Protein AF-0000000080188154 (afdb_homodimer)

Nearest PDB structures (foldseek):
  1z0r-assembly1_B  TM=7.801E-01  e=5.413E-03  Bacillus subtilis
  1yfb-assembly1_A  TM=7.702E-01  e=6.637E-03  Bacillus subtilis
  2ro4-assembly1_B  TM=7.322E-01  e=1.839E-02  Bacillus subtilis
  2mrn-assembly1_B  TM=7.133E-01  e=2.413E-02  Escherichia coli K-12
  5itm-assembly2_A  TM=7.272E-01  e=2.764E-02  Saccharolobus solfataricus

Secondary structure (DSSP, 8-state):
-EEEEEEEPPTTSEEE--HHHHHHHT--TT-EEEEEEETTEEEEEE------/-EEEEEEEPPTTSEEE--HHHHHHHT--TT-EEEEEEETTEEEEEE------

Organism: NCBI:txid355548

Foldseek 3Di:
DDDPDDWDQDPVRDTDDDPVNCVVQVDDPPWDWDWDQDPNDTDIHTDDPPPD/DDDPDDWDQDPVRDTDCDPVNCVVQVDDPPWDWDWDQDPNDTDIHTDDPPPD

pLDDT: mean 92.49, std 14.36, range [30.44, 98.88]

Structure (mmCIF, N/CA/C/O backbone):
data_AF-0000000080188154-model_v1
#
loop_
_entity.id
_entity.type
_entity.pdbx_description
1 polymer 'Looped-hinge helix DNA binding domain-containing protein, AbrB family'
#
loop_
_atom_site.group_PDB
_atom_site.id
_atom_site.type_symbol
_atom_site.label_atom_id
_atom_site.label_alt_id
_atom_site.label_comp_id
_atom_site.label_asym_id
_atom_site.label_entity_id
_atom_site.label_seq_id
_atom_site.pdbx_PDB_ins_code
_atom_site.Cartn_x
_atom_site.Cartn_y
_atom_site.Cartn_z
_atom_site.occupancy
_atom_site.B_iso_or_equiv
_atom_site.auth_seq_id
_atom_site.auth_comp_id
_atom_site.auth_asym_id
_atom_site.auth_atom_id
_atom_site.pdbx_PDB_model_num
ATOM 1 N N . MET A 1 1 ? 14.367 -4.625 9.727 1 58.75 1 MET A N 1
ATOM 2 C CA . MET A 1 1 ? 13.617 -4.895 8.5 1 58.75 1 MET A CA 1
ATOM 3 C C . MET A 1 1 ? 12.352 -5.699 8.805 1 58.75 1 MET A C 1
ATOM 5 O O . MET A 1 1 ? 12.43 -6.777 9.398 1 58.75 1 MET A O 1
ATOM 9 N N . GLY A 1 2 ? 11.117 -4.637 9.055 1 80 2 GLY A N 1
ATOM 10 C CA . GLY A 1 2 ? 10.102 -5.176 9.945 1 80 2 GLY A CA 1
ATOM 11 C C . GLY A 1 2 ? 8.719 -5.223 9.32 1 80 2 GLY A C 1
ATOM 12 O O . GLY A 1 2 ? 8.367 -4.355 8.523 1 80 2 GLY A O 1
ATOM 13 N N . THR A 1 3 ? 8.344 -6.508 9.328 1 89.25 3 THR A N 1
ATOM 14 C CA . THR A 1 3 ? 6.945 -6.684 8.961 1 89.25 3 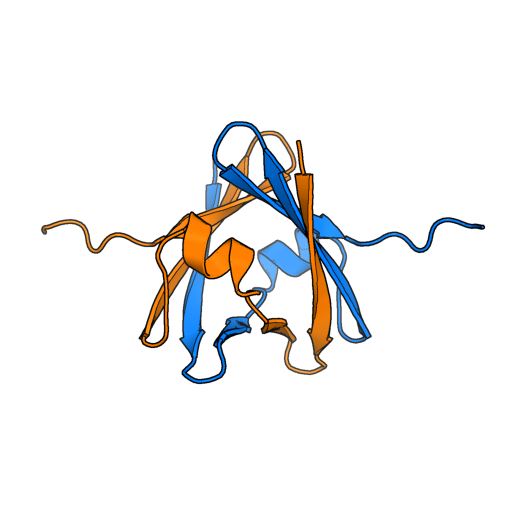THR A CA 1
ATOM 15 C C . THR A 1 3 ? 6.031 -5.918 9.906 1 89.25 3 THR A C 1
ATOM 17 O O . THR A 1 3 ? 6.098 -6.102 11.125 1 89.25 3 THR A O 1
ATOM 20 N N . LEU A 1 4 ? 5.316 -4.961 9.312 1 95.38 4 LEU A N 1
ATOM 21 C CA . LEU A 1 4 ? 4.406 -4.156 10.125 1 95.38 4 LEU A CA 1
ATOM 22 C C . LEU A 1 4 ? 3.059 -4.852 10.281 1 95.38 4 LEU A C 1
ATOM 24 O O . LEU A 1 4 ? 2.479 -4.859 11.367 1 95.38 4 LEU A O 1
ATOM 28 N N . ALA A 1 5 ? 2.5 -5.398 9.266 1 97.31 5 ALA A N 1
ATOM 29 C CA . ALA A 1 5 ? 1.173 -6.008 9.234 1 97.31 5 ALA A CA 1
ATOM 30 C C . ALA A 1 5 ? 0.917 -6.695 7.891 1 97.31 5 ALA A C 1
ATOM 32 O O . ALA A 1 5 ? 1.705 -6.551 6.953 1 97.31 5 ALA A O 1
ATOM 33 N N . ASP A 1 6 ? -0.061 -7.598 7.805 1 97.19 6 ASP A N 1
ATOM 34 C CA . ASP A 1 6 ? -0.592 -8.078 6.531 1 97.19 6 ASP A CA 1
ATOM 35 C C . ASP A 1 6 ? -2.092 -7.816 6.43 1 97.19 6 ASP A C 1
ATOM 37 O O . ASP A 1 6 ? -2.797 -7.797 7.441 1 97.19 6 ASP A O 1
ATOM 41 N N . THR A 1 7 ? -2.547 -7.547 5.293 1 98.38 7 THR A N 1
ATOM 42 C CA . THR A 1 7 ? -3.955 -7.254 5.051 1 98.38 7 THR A CA 1
ATOM 43 C C . THR A 1 7 ? -4.457 -7.992 3.814 1 98.38 7 THR A C 1
ATOM 45 O O . THR A 1 7 ? -3.664 -8.383 2.953 1 98.38 7 THR A O 1
ATOM 48 N N . LYS A 1 8 ? -5.742 -8.188 3.74 1 98.31 8 LYS A N 1
ATOM 49 C CA . LYS A 1 8 ? -6.355 -8.898 2.623 1 98.31 8 LYS A CA 1
ATOM 50 C C . LYS A 1 8 ? -6.742 -7.934 1.505 1 98.31 8 LYS A C 1
ATOM 52 O O . LYS A 1 8 ? -7.156 -6.805 1.77 1 98.31 8 LYS A O 1
ATOM 57 N N . VAL A 1 9 ? -6.68 -8.469 0.297 1 98.69 9 VAL A N 1
ATOM 58 C CA . VAL A 1 9 ? -7.191 -7.746 -0.861 1 98.69 9 VAL A CA 1
ATOM 59 C C . VAL A 1 9 ? -8.656 -8.109 -1.091 1 98.69 9 VAL A C 1
ATOM 61 O O . VAL A 1 9 ? -8.992 -9.289 -1.23 1 98.69 9 VAL A O 1
ATOM 64 N N . SER A 1 10 ? -9.477 -7.121 -1.105 1 98.75 10 SER A N 1
ATOM 65 C CA . SER A 1 10 ? -10.898 -7.363 -1.295 1 98.75 10 SER A CA 1
ATOM 66 C C . SER A 1 10 ? -11.242 -7.531 -2.771 1 98.75 10 SER A C 1
ATOM 68 O O . SER A 1 10 ? -10.406 -7.277 -3.641 1 98.75 10 SER A O 1
ATOM 70 N N . GLU A 1 11 ? -12.43 -7.988 -3.072 1 98.5 11 GLU A N 1
ATOM 71 C CA . GLU A 1 11 ? -12.93 -8.156 -4.434 1 98.5 11 GLU A CA 1
ATOM 72 C C . GLU A 1 11 ? -12.906 -6.84 -5.199 1 98.5 11 GLU A C 1
ATOM 74 O O . GLU A 1 11 ? -12.805 -6.828 -6.426 1 98.5 11 GLU A O 1
ATOM 79 N N . LYS A 1 12 ? -13.031 -5.719 -4.445 1 98.31 12 LYS A N 1
ATOM 80 C CA . LYS A 1 12 ? -13.031 -4.395 -5.062 1 98.31 12 LYS A CA 1
ATOM 81 C C . LYS A 1 12 ? -11.617 -3.84 -5.184 1 98.31 12 LYS A C 1
ATOM 83 O O . LYS A 1 12 ? -11.43 -2.652 -5.453 1 98.31 12 LYS A O 1
ATOM 88 N N . ASN A 1 13 ? -10.562 -4.605 -4.867 1 98.69 13 ASN A N 1
ATOM 89 C CA . ASN A 1 13 ? -9.148 -4.285 -4.984 1 98.69 13 ASN A CA 1
ATOM 90 C C . ASN A 1 13 ? -8.695 -3.309 -3.9 1 98.69 13 ASN A C 1
ATOM 92 O O . ASN A 1 13 ? -7.754 -2.545 -4.098 1 98.69 13 ASN A O 1
ATOM 96 N N . LEU A 1 14 ? -9.43 -3.318 -2.818 1 98.75 14 LEU A N 1
ATOM 97 C CA . LEU A 1 14 ? -9.133 -2.475 -1.665 1 98.75 14 LEU A CA 1
ATOM 98 C C . LEU A 1 14 ? -8.32 -3.238 -0.627 1 98.75 14 LEU A C 1
ATOM 100 O O . LEU A 1 14 ? -8.422 -4.465 -0.526 1 98.75 14 LEU A O 1
ATOM 104 N N . THR A 1 15 ? -7.527 -2.477 0.115 1 98.88 15 THR A N 1
ATOM 105 C CA . THR A 1 15 ? -6.84 -3.006 1.287 1 98.88 15 THR A CA 1
ATOM 106 C C . THR A 1 15 ? -6.789 -1.968 2.402 1 98.88 15 THR A C 1
ATOM 108 O O . THR A 1 15 ? -6.938 -0.77 2.15 1 98.88 15 THR A O 1
ATOM 111 N N . THR A 1 16 ? -6.641 -2.381 3.545 1 98.81 16 THR A N 1
ATOM 112 C CA . THR A 1 16 ? -6.461 -1.5 4.691 1 98.81 16 THR A CA 1
ATOM 113 C C . THR A 1 16 ? -5.027 -0.978 4.754 1 98.81 16 THR A C 1
ATOM 115 O O . THR A 1 16 ? -4.078 -1.727 4.516 1 98.81 16 THR A O 1
ATOM 118 N N . ILE A 1 17 ? -4.906 0.225 5.039 1 98.88 17 ILE A N 1
ATOM 119 C CA . ILE A 1 17 ? -3.613 0.724 5.492 1 98.88 17 ILE A CA 1
ATOM 120 C C . ILE A 1 17 ? -3.525 0.628 7.012 1 98.88 17 ILE A C 1
ATOM 122 O O . ILE A 1 17 ? -4.117 1.441 7.727 1 98.88 17 ILE A O 1
ATOM 126 N N . PRO A 1 18 ? -2.773 -0.293 7.52 1 98.75 18 PRO A N 1
ATOM 127 C CA . PRO A 1 18 ? -2.783 -0.537 8.961 1 98.75 18 PRO A CA 1
ATOM 128 C C . PRO A 1 18 ? -2.217 0.634 9.766 1 98.75 18 PRO A C 1
ATOM 130 O O . PRO A 1 18 ? -1.455 1.442 9.227 1 98.75 18 PRO A O 1
ATOM 133 N N . LYS A 1 19 ? -2.547 0.62 11.031 1 98.5 19 LYS A N 1
ATOM 134 C CA . LYS A 1 19 ? -2.205 1.73 11.922 1 98.5 19 LYS A CA 1
ATOM 135 C C . LYS A 1 19 ? -0.702 1.994 11.914 1 98.5 19 LYS A C 1
ATOM 137 O O . LYS A 1 19 ? -0.267 3.139 11.773 1 98.5 19 LYS A O 1
ATOM 142 N N . PRO A 1 20 ? 0.1 0.974 12.055 1 98 20 PRO A N 1
ATOM 143 C CA . PRO A 1 20 ? 1.532 1.28 12.062 1 98 20 PRO A CA 1
ATOM 144 C C . PRO A 1 20 ? 2.008 1.936 10.773 1 98 20 PRO A C 1
ATOM 146 O O . PRO A 1 20 ? 2.914 2.77 10.797 1 98 20 PRO A O 1
ATOM 149 N N . VAL A 1 21 ? 1.453 1.53 9.617 1 98.31 21 VAL A N 1
ATOM 150 C CA . VAL A 1 21 ? 1.809 2.111 8.328 1 98.31 21 VAL A CA 1
ATOM 151 C C . VAL A 1 21 ? 1.326 3.559 8.266 1 98.31 21 VAL A C 1
ATOM 153 O O . VAL A 1 21 ? 2.059 4.445 7.816 1 98.31 21 VAL A O 1
ATOM 156 N N . ARG A 1 22 ? 0.046 3.773 8.758 1 98.62 22 ARG A N 1
ATOM 157 C CA . ARG A 1 22 ? -0.493 5.129 8.781 1 98.62 22 ARG A CA 1
ATOM 158 C C . ARG A 1 22 ? 0.362 6.043 9.656 1 98.62 22 ARG A C 1
ATOM 160 O O . ARG A 1 22 ? 0.622 7.191 9.289 1 98.62 22 ARG A O 1
ATOM 167 N N . ASN A 1 23 ? 0.811 5.551 10.75 1 97.75 23 ASN A N 1
ATOM 168 C CA . ASN A 1 23 ? 1.68 6.32 11.625 1 97.75 23 ASN A CA 1
ATOM 169 C C . ASN A 1 23 ? 3.018 6.637 10.961 1 97.75 23 ASN A C 1
ATOM 171 O O . ASN A 1 23 ? 3.529 7.75 11.086 1 97.75 23 ASN A O 1
ATOM 175 N N . PHE A 1 24 ? 3.566 5.648 10.266 1 97.12 24 PHE A N 1
ATOM 176 C CA . PHE A 1 24 ? 4.867 5.809 9.625 1 97.12 24 PHE A CA 1
ATOM 177 C C . PHE A 1 24 ? 4.801 6.852 8.516 1 97.12 24 PHE A C 1
ATOM 179 O O . PHE A 1 24 ? 5.695 7.691 8.391 1 97.12 24 PHE A O 1
ATOM 186 N N . LEU A 1 25 ? 3.824 6.828 7.785 1 97.5 25 LEU A N 1
ATOM 187 C CA . LEU A 1 25 ? 3.68 7.711 6.633 1 97.5 25 LEU A CA 1
ATOM 188 C C . LEU A 1 25 ? 3.053 9.039 7.039 1 97.5 25 LEU A C 1
ATOM 190 O O . LEU A 1 25 ? 3.068 10 6.27 1 97.5 25 LEU A O 1
ATOM 194 N N . ASP A 1 26 ? 2.467 9.031 8.234 1 97.75 26 ASP A N 1
ATOM 195 C CA . ASP A 1 26 ? 1.706 10.18 8.711 1 97.75 26 ASP A CA 1
ATOM 196 C C . ASP A 1 26 ? 0.538 10.492 7.781 1 97.75 26 ASP A C 1
ATOM 198 O O . ASP A 1 26 ? 0.399 11.625 7.305 1 97.75 26 ASP A O 1
ATOM 202 N N . VAL A 1 27 ? -0.304 9.516 7.516 1 98 27 VAL A N 1
ATOM 203 C CA . VAL A 1 27 ? -1.458 9.656 6.637 1 98 27 VAL A CA 1
ATOM 204 C C . VAL A 1 27 ? -2.73 9.266 7.379 1 98 27 VAL A C 1
ATOM 206 O O . VAL A 1 27 ? -2.684 8.469 8.32 1 98 27 VAL A O 1
ATOM 209 N N . GLY A 1 28 ? -3.857 9.812 6.961 1 97.81 28 GLY A N 1
ATOM 210 C CA . GLY A 1 28 ? -5.199 9.516 7.438 1 97.81 28 GLY A CA 1
ATOM 211 C C . GLY A 1 28 ? -6.27 9.742 6.387 1 97.81 28 GLY A C 1
ATOM 212 O O . GLY A 1 28 ? -5.961 9.883 5.199 1 97.81 28 GLY A O 1
ATOM 213 N N . ALA A 1 29 ? -7.492 9.742 6.805 1 98.38 29 ALA A N 1
ATOM 214 C CA . ALA A 1 29 ? -8.633 9.93 5.91 1 98.38 29 ALA A CA 1
ATOM 215 C C . ALA A 1 29 ? -8.477 11.211 5.086 1 98.38 29 ALA A C 1
ATOM 217 O O . ALA A 1 29 ? -8.18 12.273 5.633 1 98.38 29 ALA A O 1
ATOM 218 N N . GLY A 1 30 ? -8.648 11.062 3.846 1 97.81 30 GLY A N 1
ATOM 219 C CA . GLY A 1 30 ? -8.586 12.219 2.965 1 97.81 30 GLY A CA 1
ATOM 220 C C . GLY A 1 30 ? -7.219 12.422 2.342 1 97.81 30 GLY A C 1
ATOM 221 O O . GLY A 1 30 ? -7.086 13.117 1.334 1 97.81 30 GLY A O 1
ATOM 222 N N . ASP A 1 31 ? -6.148 11.922 2.924 1 97.75 31 ASP A N 1
ATOM 223 C CA . ASP A 1 31 ? -4.812 11.992 2.342 1 97.75 31 ASP A CA 1
ATOM 224 C C . ASP A 1 31 ? -4.691 11.07 1.129 1 97.75 31 ASP A C 1
ATOM 226 O O . ASP A 1 31 ? -5.586 10.266 0.866 1 97.75 31 ASP A O 1
ATOM 230 N N . ARG A 1 32 ? -3.617 11.289 0.352 1 97.94 32 ARG A N 1
ATOM 231 C CA . ARG A 1 32 ? -3.336 10.422 -0.787 1 97.94 32 ARG A CA 1
ATOM 232 C C . ARG A 1 32 ? -1.981 9.742 -0.635 1 97.94 32 ARG A C 1
ATOM 234 O O . ARG A 1 32 ? -1.04 10.328 -0.101 1 97.94 32 ARG A O 1
ATOM 241 N N . VAL A 1 33 ? -2.006 8.539 -1.085 1 98.31 33 VAL A N 1
ATOM 242 C CA . VAL A 1 33 ? -0.742 7.809 -1.154 1 98.31 33 VAL A CA 1
ATOM 243 C C . VAL A 1 33 ? -0.391 7.52 -2.611 1 98.31 33 VAL A C 1
ATOM 245 O O . VAL A 1 33 ? -1.279 7.324 -3.443 1 98.31 33 VAL A O 1
ATOM 248 N N . GLU A 1 34 ? 0.922 7.555 -2.895 1 97.88 34 GLU A N 1
ATOM 249 C CA . GLU A 1 34 ? 1.454 7.234 -4.215 1 97.88 34 GLU A CA 1
ATOM 250 C C . GLU A 1 34 ? 2.178 5.895 -4.207 1 97.88 34 GLU A C 1
ATOM 252 O O . GLU A 1 34 ? 2.932 5.594 -3.279 1 97.88 34 GLU A O 1
ATOM 257 N N . TRP A 1 35 ? 1.933 5.125 -5.242 1 98.5 35 TRP A N 1
ATOM 258 C CA . TRP A 1 35 ? 2.547 3.818 -5.449 1 98.5 35 TRP A CA 1
ATOM 259 C C . TRP A 1 35 ? 3.705 3.914 -6.438 1 98.5 35 TRP A C 1
ATOM 261 O O . TRP A 1 35 ? 3.541 4.418 -7.551 1 98.5 35 TRP A O 1
ATOM 271 N N . HIS A 1 36 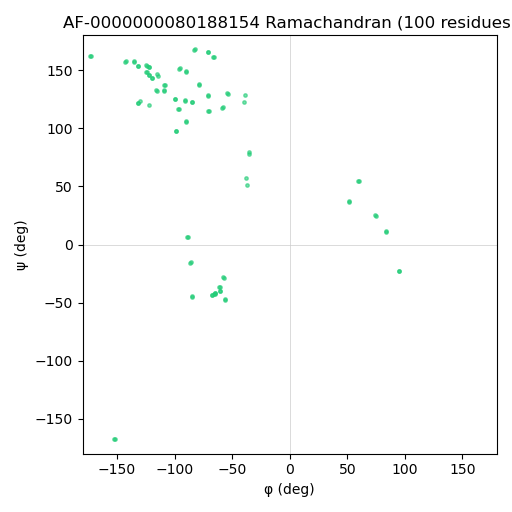? 4.895 3.432 -5.984 1 97.69 36 HIS A N 1
ATOM 272 C CA . HIS A 1 36 ? 6.098 3.475 -6.809 1 97.69 36 HIS A CA 1
ATOM 273 C C . HIS A 1 36 ? 6.695 2.084 -6.98 1 97.69 36 HIS A C 1
ATOM 275 O O . HIS A 1 36 ? 6.566 1.232 -6.098 1 97.69 36 HIS A O 1
ATOM 281 N N . VAL A 1 37 ? 7.34 1.822 -8.164 1 96.38 37 VAL A N 1
ATOM 282 C CA . VAL A 1 37 ? 8.258 0.697 -8.297 1 96.38 37 VAL A CA 1
ATOM 283 C C . VAL A 1 37 ? 9.695 1.174 -8.094 1 96.38 37 VAL A C 1
ATOM 285 O O . VAL A 1 37 ? 10.172 2.051 -8.812 1 96.38 37 VAL A O 1
ATOM 288 N N . GLU A 1 38 ? 10.328 0.714 -7.105 1 94.06 38 GLU A N 1
ATOM 289 C CA . GLU A 1 38 ? 11.719 1.04 -6.812 1 94.06 38 GLU A CA 1
ATOM 290 C C . GLU A 1 38 ? 12.531 -0.219 -6.523 1 94.06 38 GLU A C 1
ATOM 292 O O . GLU A 1 38 ? 12.219 -0.964 -5.594 1 94.06 38 GLU A O 1
ATOM 297 N N . ASP A 1 39 ? 13.586 -0.426 -7.316 1 91.38 39 ASP A N 1
ATOM 298 C CA . ASP A 1 39 ? 14.508 -1.54 -7.121 1 91.38 39 ASP A CA 1
ATOM 299 C C . ASP A 1 39 ? 13.758 -2.865 -7.023 1 91.38 39 ASP A C 1
ATOM 301 O O . ASP A 1 39 ? 14 -3.66 -6.113 1 91.38 39 ASP A O 1
ATOM 305 N N . GLY A 1 40 ? 12.688 -3.016 -7.797 1 92.94 40 GLY A N 1
ATOM 306 C CA . GLY A 1 40 ? 11.945 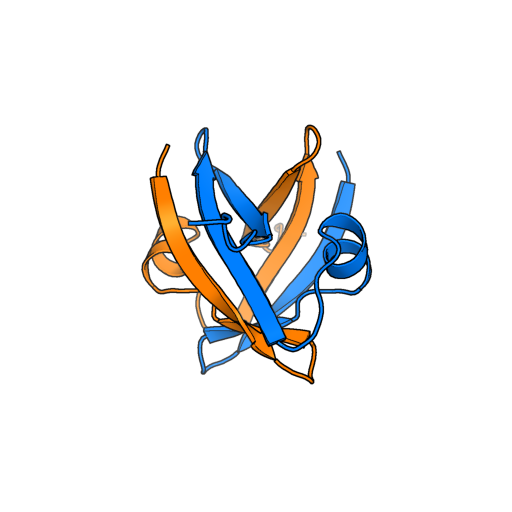-4.266 -7.871 1 92.94 40 GLY A CA 1
ATOM 307 C C . GLY A 1 40 ? 10.922 -4.422 -6.762 1 92.94 40 GLY A C 1
ATOM 308 O O . GLY A 1 40 ? 10.422 -5.52 -6.523 1 92.94 40 GLY A O 1
ATOM 309 N N . ASN A 1 41 ? 10.703 -3.336 -6.062 1 95.75 41 ASN A N 1
ATOM 310 C CA . ASN A 1 41 ? 9.734 -3.365 -4.969 1 95.75 41 ASN A CA 1
ATOM 311 C C . ASN A 1 41 ? 8.625 -2.336 -5.168 1 95.75 41 ASN A C 1
ATOM 313 O O . ASN A 1 41 ? 8.805 -1.357 -5.895 1 95.75 41 ASN A O 1
ATOM 317 N N . ILE A 1 42 ? 7.484 -2.664 -4.59 1 98.12 42 ILE A N 1
ATOM 318 C CA . ILE A 1 42 ? 6.445 -1.646 -4.473 1 98.12 42 ILE A CA 1
ATOM 319 C C . ILE A 1 42 ? 6.676 -0.813 -3.215 1 98.12 42 ILE A C 1
ATOM 321 O O . ILE A 1 42 ? 6.734 -1.353 -2.107 1 98.12 42 ILE A O 1
ATOM 325 N N . VAL A 1 43 ? 6.801 0.505 -3.428 1 98.06 43 VAL A N 1
ATOM 326 C CA . VAL A 1 43 ? 7 1.461 -2.344 1 98.06 43 VAL A CA 1
ATOM 327 C C . VAL A 1 43 ? 5.805 2.412 -2.27 1 98.06 43 VAL A C 1
ATOM 329 O O . VAL A 1 43 ? 5.328 2.896 -3.297 1 98.06 43 VAL A O 1
ATOM 332 N N . VAL A 1 44 ? 5.266 2.639 -1.101 1 98.38 44 VAL A N 1
ATOM 333 C CA . VAL A 1 44 ? 4.148 3.551 -0.887 1 98.38 44 VAL A CA 1
ATOM 334 C C . VAL A 1 44 ? 4.625 4.793 -0.14 1 98.38 44 VAL A C 1
ATOM 336 O O . VAL A 1 44 ? 5.352 4.688 0.851 1 98.38 44 VAL A O 1
ATOM 339 N N . ARG A 1 45 ? 4.242 6.012 -0.635 1 97.06 45 ARG A N 1
ATOM 340 C CA . ARG A 1 45 ? 4.598 7.285 -0.014 1 97.06 45 ARG A CA 1
ATOM 341 C C . ARG A 1 45 ? 3.377 8.188 0.122 1 97.06 45 ARG A C 1
ATOM 343 O O . ARG A 1 45 ? 2.443 8.102 -0.679 1 97.06 45 ARG A O 1
ATOM 350 N N . LYS A 1 46 ? 3.52 9.039 1.139 1 97.56 46 LYS A N 1
ATOM 351 C CA . LYS A 1 46 ? 2.506 10.086 1.239 1 97.56 46 LYS A CA 1
ATOM 352 C C . LYS A 1 46 ? 2.67 11.117 0.127 1 97.56 46 LYS A C 1
ATOM 354 O O . LYS A 1 46 ? 3.785 11.555 -0.162 1 97.56 46 LYS A O 1
ATOM 359 N N . VAL A 1 47 ? 1.471 11.383 -0.612 1 96 47 VAL A N 1
ATOM 360 C CA . VAL A 1 47 ? 1.475 12.492 -1.558 1 96 47 VAL A CA 1
ATOM 361 C C . VAL A 1 47 ? 1.505 13.812 -0.798 1 96 47 VAL A C 1
ATOM 363 O O . VAL A 1 47 ? 0.68 14.047 0.089 1 96 47 VAL A O 1
ATOM 366 N N . VAL A 1 48 ? 2.537 14.5 -0.951 1 88.44 48 VAL A N 1
ATOM 367 C CA . VAL A 1 48 ? 2.623 15.828 -0.349 1 88.44 48 VAL A CA 1
ATOM 368 C C . VAL A 1 48 ? 2.291 16.891 -1.394 1 88.44 48 VAL A C 1
ATOM 370 O O . VAL A 1 48 ? 2.859 16.891 -2.488 1 88.44 48 VAL A O 1
ATOM 373 N N . ALA A 1 49 ? 0.924 17.422 -1.422 1 71.19 49 ALA A N 1
ATOM 374 C CA . ALA A 1 49 ? 0.56 18.516 -2.322 1 71.19 49 ALA A CA 1
ATOM 375 C C . ALA A 1 49 ? 1.715 19.5 -2.486 1 71.19 49 ALA A C 1
ATOM 377 O O . ALA A 1 49 ? 2.293 19.953 -1.497 1 71.19 49 ALA A O 1
ATOM 378 N N . GLY A 1 50 ? 2.66 19.156 -3.305 1 56.38 50 GLY A N 1
ATOM 379 C CA . GLY A 1 50 ? 3.559 20.266 -3.59 1 56.38 50 GLY A CA 1
ATOM 380 C C . GLY A 1 50 ? 2.838 21.594 -3.76 1 56.38 50 GLY A C 1
ATOM 381 O O . GLY A 1 50 ? 1.649 21.625 -4.082 1 56.38 50 GLY A O 1
ATOM 382 N N . ASP A 1 51 ? 3.256 22.594 -2.908 1 42.03 51 ASP A N 1
ATOM 383 C CA . ASP A 1 51 ? 3.035 24.016 -3.188 1 42.03 51 ASP A CA 1
ATOM 384 C C . ASP A 1 51 ? 3.182 24.312 -4.68 1 42.03 51 ASP A C 1
ATOM 386 O O . ASP A 1 51 ? 4.262 24.141 -5.246 1 42.03 51 ASP A O 1
ATOM 390 N N . ASP A 1 52 ? 2.541 23.625 -5.738 1 31.56 52 ASP A N 1
ATOM 391 C CA . ASP A 1 52 ? 2.566 24.641 -6.785 1 31.56 52 ASP A CA 1
ATOM 392 C C . ASP A 1 52 ? 2.227 26.016 -6.215 1 31.56 52 ASP A C 1
ATOM 394 O O . ASP A 1 52 ? 1.415 26.125 -5.297 1 31.56 52 ASP A O 1
ATOM 398 N N . MET B 1 1 ? 12.273 4.172 -12.133 1 59.25 1 MET B N 1
ATOM 399 C CA . MET B 1 1 ? 11.789 4.594 -10.828 1 59.25 1 MET B CA 1
ATOM 400 C C . MET B 1 1 ? 10.516 5.434 -10.961 1 59.25 1 MET B C 1
ATOM 402 O O . MET B 1 1 ? 10.492 6.402 -11.719 1 59.25 1 MET B O 1
ATOM 406 N N . GLY B 1 2 ? 9.266 4.48 -10.883 1 80.5 2 GLY B N 1
ATOM 407 C CA . GLY B 1 2 ? 8.117 5.066 -11.555 1 80.5 2 GLY B CA 1
ATOM 408 C C . GLY B 1 2 ? 6.855 5.051 -10.711 1 80.5 2 GLY B C 1
ATOM 409 O O . GLY B 1 2 ? 6.68 4.172 -9.867 1 80.5 2 GLY B O 1
ATOM 410 N N . THR B 1 3 ? 6.461 6.34 -10.633 1 89.5 3 THR B N 1
ATOM 411 C CA . THR B 1 3 ? 5.141 6.457 -10.023 1 89.5 3 THR B CA 1
ATOM 412 C C . THR B 1 3 ? 4.109 5.656 -10.82 1 89.5 3 THR B C 1
ATOM 414 O O . THR B 1 3 ? 3.969 5.84 -12.031 1 89.5 3 THR B O 1
ATOM 417 N N . LEU B 1 4 ? 3.539 4.676 -10.125 1 95.56 4 LEU B N 1
ATOM 418 C CA . LEU B 1 4 ? 2.537 3.844 -10.781 1 95.56 4 LEU B CA 1
ATOM 419 C C . LEU B 1 4 ? 1.159 4.492 -10.711 1 95.56 4 LEU B C 1
ATOM 421 O O . LEU B 1 4 ? 0.413 4.48 -11.695 1 95.56 4 LEU B O 1
ATOM 425 N N . ALA B 1 5 ? 0.748 5.004 -9.609 1 97.38 5 ALA B N 1
ATOM 426 C CA . ALA B 1 5 ? -0.573 5.578 -9.359 1 97.38 5 ALA B CA 1
ATOM 427 C C . ALA B 1 5 ? -0.63 6.254 -7.996 1 97.38 5 ALA B C 1
ATOM 429 O O . ALA B 1 5 ? 0.306 6.137 -7.199 1 97.38 5 ALA B O 1
ATOM 430 N N . ASP B 1 6 ? -1.61 7.113 -7.754 1 97.38 6 ASP B N 1
ATOM 431 C CA . ASP B 1 6 ? -1.943 7.574 -6.41 1 97.38 6 ASP B CA 1
ATOM 432 C C . ASP B 1 6 ? -3.398 7.258 -6.066 1 97.38 6 ASP B C 1
ATOM 434 O O . ASP B 1 6 ? -4.254 7.203 -6.953 1 97.38 6 ASP B O 1
ATOM 438 N N . THR B 1 7 ? -3.646 6.98 -4.871 1 98.44 7 THR B N 1
ATOM 439 C CA . THR B 1 7 ? -4.988 6.637 -4.402 1 98.44 7 THR B CA 1
ATOM 440 C C . THR B 1 7 ? -5.305 7.359 -3.098 1 98.44 7 THR B C 1
ATOM 442 O O . THR B 1 7 ? -4.398 7.773 -2.373 1 98.44 7 THR B O 1
ATOM 445 N N . LYS B 1 8 ? -6.57 7.52 -2.807 1 98.38 8 LYS B N 1
ATOM 446 C CA . LYS B 1 8 ? -7.02 8.211 -1.604 1 98.38 8 LYS B CA 1
ATOM 447 C C . LYS B 1 8 ? -7.184 7.242 -0.438 1 98.38 8 LYS B C 1
ATOM 449 O O . LYS B 1 8 ? -7.59 6.094 -0.631 1 98.38 8 LYS B O 1
ATOM 454 N N . VAL B 1 9 ? -6.941 7.785 0.737 1 98.69 9 VAL B N 1
ATOM 455 C CA . VAL B 1 9 ? -7.23 7.047 1.964 1 98.69 9 VAL B CA 1
ATOM 456 C C . VAL B 1 9 ? -8.648 7.359 2.43 1 98.69 9 VAL B C 1
ATOM 458 O O . VAL B 1 9 ? -9.008 8.523 2.617 1 98.69 9 VAL B O 1
ATOM 461 N N . SER B 1 10 ? -9.406 6.34 2.59 1 98.75 10 SER B N 1
ATOM 462 C CA . SER B 1 10 ? -10.789 6.527 3.01 1 98.75 10 SER B CA 1
ATOM 463 C C . SER B 1 10 ? -10.891 6.691 4.523 1 98.75 10 SER B C 1
ATOM 465 O O . SER B 1 10 ? -9.914 6.465 5.242 1 98.75 10 SER B O 1
ATOM 467 N N . GLU B 1 11 ? -12.039 7.125 4.992 1 98.5 11 GLU B N 1
ATOM 468 C CA . GLU B 1 11 ? -12.32 7.277 6.418 1 98.5 11 GLU B CA 1
ATOM 469 C C . GLU B 1 11 ? -12.125 5.961 7.16 1 98.5 11 GLU B C 1
ATOM 471 O O . GLU B 1 11 ? -11.82 5.957 8.359 1 98.5 11 GLU B O 1
ATOM 476 N N . LYS B 1 12 ? -12.336 4.832 6.445 1 98.31 12 LYS B N 1
ATOM 477 C CA . LYS B 1 12 ? -12.195 3.51 7.043 1 98.31 12 LYS B CA 1
ATOM 478 C C . LYS B 1 12 ? -10.758 3.004 6.934 1 98.31 12 LYS B C 1
ATOM 480 O O . LYS B 1 12 ? -10.492 1.823 7.168 1 98.31 12 LYS B O 1
ATOM 485 N N . ASN B 1 13 ? -9.805 3.797 6.465 1 98.69 13 ASN B N 1
ATOM 486 C CA . ASN B 1 13 ? -8.375 3.523 6.355 1 98.69 13 ASN B CA 1
ATOM 487 C C . ASN B 1 13 ? -8.078 2.559 5.211 1 98.69 13 ASN B C 1
ATOM 489 O O . ASN B 1 13 ? -7.09 1.825 5.254 1 98.69 13 ASN B O 1
ATOM 493 N N . LEU B 1 14 ? -8.969 2.545 4.25 1 98.75 14 LEU B N 1
ATOM 494 C CA . LEU B 1 14 ? -8.836 1.711 3.061 1 98.75 14 LEU B CA 1
ATOM 495 C C . LEU B 1 14 ? -8.227 2.502 1.907 1 98.75 14 LEU B C 1
ATOM 497 O O . LEU B 1 14 ? -8.391 3.721 1.83 1 98.75 14 LEU B O 1
ATOM 501 N N . THR B 1 15 ? -7.535 1.771 1.048 1 98.88 15 THR B N 1
ATOM 502 C CA . THR B 1 15 ? -7.07 2.322 -0.22 1 98.88 15 THR B CA 1
ATOM 503 C C . THR B 1 15 ? -7.164 1.277 -1.329 1 98.88 15 THR B C 1
ATOM 505 O O . THR B 1 15 ? -7.219 0.077 -1.055 1 98.88 15 THR B O 1
ATOM 508 N N . THR B 1 16 ? -7.211 1.687 -2.49 1 98.81 16 THR B N 1
ATOM 509 C CA . THR B 1 16 ? -7.188 0.805 -3.652 1 98.81 16 THR B CA 1
ATOM 510 C C . THR B 1 16 ? -5.766 0.336 -3.951 1 98.81 16 THR B C 1
ATOM 512 O O . THR B 1 16 ? -4.82 1.118 -3.863 1 98.81 16 THR B O 1
ATOM 515 N N . ILE B 1 17 ? -5.633 -0.87 -4.246 1 98.88 17 ILE B N 1
ATOM 516 C CA . ILE B 1 17 ? -4.41 -1.318 -4.906 1 98.88 17 ILE B CA 1
ATOM 517 C C . ILE B 1 17 ? -4.578 -1.227 -6.422 1 98.88 17 ILE B C 1
ATOM 519 O O . ILE B 1 17 ? -5.246 -2.064 -7.031 1 98.88 17 ILE B O 1
ATOM 523 N N . PRO B 1 18 ? -3.963 -0.26 -7.047 1 98.75 18 PRO B N 1
ATOM 524 C CA . PRO B 1 18 ? -4.223 -0.02 -8.469 1 98.75 18 PRO B CA 1
ATOM 525 C C . PRO B 1 18 ? -3.748 -1.168 -9.352 1 98.75 18 PRO B C 1
ATOM 527 O O . PRO B 1 18 ? -2.877 -1.944 -8.953 1 98.75 18 PRO B O 1
ATOM 530 N N . LYS B 1 19 ? -4.285 -1.19 -10.562 1 98.5 19 LYS B N 1
ATOM 531 C CA . LYS B 1 19 ? -4.047 -2.289 -11.5 1 98.5 19 LYS B CA 1
ATOM 532 C C . LYS B 1 19 ? -2.557 -2.494 -11.742 1 98.5 19 LYS B C 1
ATOM 534 O O . LYS B 1 19 ? -2.059 -3.621 -11.664 1 98.5 19 LYS B O 1
ATOM 539 N N . PRO B 1 20 ? -1.826 -1.445 -11.992 1 98.06 20 PRO B N 1
ATOM 540 C CA . PRO B 1 20 ? -0.404 -1.697 -12.242 1 98.06 20 PRO B CA 1
ATOM 541 C C . PRO B 1 20 ? 0.3 -2.33 -11.039 1 98.06 20 PRO B C 1
ATOM 543 O O . PRO B 1 20 ? 1.225 -3.127 -11.211 1 98.06 20 PRO B O 1
ATOM 546 N N . VAL B 1 21 ? -0.078 -1.935 -9.812 1 98.31 21 VAL B N 1
ATOM 547 C CA . VAL B 1 21 ? 0.505 -2.498 -8.602 1 98.31 21 VAL B CA 1
ATOM 548 C C . VAL B 1 21 ? 0.093 -3.961 -8.461 1 98.31 21 VAL B C 1
ATOM 550 O O . VAL B 1 21 ? 0.921 -4.816 -8.141 1 98.31 21 VAL B O 1
ATOM 553 N N . ARG B 1 22 ? -1.243 -4.223 -8.742 1 98.62 22 ARG B N 1
ATOM 554 C CA . ARG B 1 22 ? -1.729 -5.598 -8.68 1 98.62 22 ARG B CA 1
ATOM 555 C C . ARG B 1 22 ? -0.993 -6.484 -9.68 1 98.62 22 ARG B C 1
ATOM 557 O O . ARG B 1 22 ? -0.629 -7.617 -9.359 1 98.62 22 ARG B O 1
ATOM 564 N N . ASN B 1 23 ? -0.747 -5.988 -10.828 1 97.81 23 ASN B N 1
ATOM 565 C CA . ASN B 1 23 ? -0.005 -6.73 -11.844 1 97.81 23 ASN B CA 1
ATOM 566 C C . ASN B 1 23 ? 1.434 -6.992 -11.406 1 97.81 23 ASN B C 1
ATOM 568 O O . ASN B 1 23 ? 1.957 -8.094 -11.602 1 97.81 23 ASN B O 1
ATOM 572 N N . PHE B 1 24 ? 2.051 -5.98 -10.812 1 97.19 24 PHE B N 1
ATOM 573 C CA . PHE B 1 24 ? 3.443 -6.09 -10.391 1 97.19 24 PHE B CA 1
ATOM 574 C C . PHE B 1 24 ? 3.596 -7.133 -9.289 1 97.19 24 PHE B C 1
ATOM 576 O O . PHE B 1 24 ? 4.527 -7.938 -9.312 1 97.19 24 PHE B O 1
ATOM 583 N N . LEU B 1 25 ? 2.75 -7.129 -8.406 1 97.5 25 LEU B N 1
ATOM 584 C CA . LEU B 1 25 ? 2.824 -8.016 -7.246 1 97.5 25 LEU B CA 1
ATOM 585 C C . LEU B 1 25 ? 2.193 -9.367 -7.551 1 97.5 25 LEU B C 1
ATOM 587 O O . LEU B 1 25 ? 2.371 -10.328 -6.797 1 97.5 25 LEU B O 1
ATOM 591 N N . ASP B 1 26 ? 1.431 -9.391 -8.641 1 97.75 26 ASP B N 1
ATOM 592 C CA . ASP B 1 26 ? 0.649 -10.57 -8.984 1 97.75 26 ASP B CA 1
ATOM 593 C C . ASP B 1 26 ? -0.34 -10.93 -7.879 1 97.75 26 ASP B C 1
ATOM 595 O O . ASP B 1 26 ? -0.355 -12.055 -7.391 1 97.75 26 ASP B O 1
ATOM 599 N N . VAL B 1 27 ? -1.175 -9.977 -7.484 1 98 27 VAL B N 1
ATOM 600 C CA . VAL B 1 27 ? -2.164 -10.164 -6.43 1 98 27 VAL B CA 1
ATOM 601 C C . VAL B 1 27 ? -3.555 -9.812 -6.957 1 98 27 VAL B C 1
ATOM 603 O O . VAL B 1 27 ? -3.688 -9.016 -7.891 1 98 27 VAL B O 1
ATOM 606 N N . GLY B 1 28 ? -4.57 -10.391 -6.359 1 97.88 28 GLY B N 1
ATOM 607 C CA . GLY B 1 28 ? -5.98 -10.141 -6.602 1 97.88 28 GLY B CA 1
ATOM 608 C C . GLY B 1 28 ? -6.855 -10.414 -5.395 1 97.88 28 GLY B C 1
ATOM 609 O O . GLY B 1 28 ? -6.352 -10.547 -4.277 1 97.88 28 GLY B O 1
ATOM 610 N N . ALA B 1 29 ? -8.133 -10.453 -5.621 1 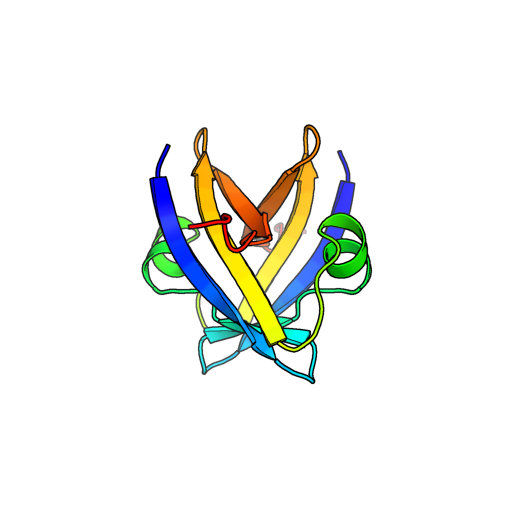98.38 29 ALA B N 1
ATOM 611 C CA . ALA B 1 29 ? -9.102 -10.68 -4.555 1 98.38 29 ALA B CA 1
ATOM 612 C C . ALA B 1 29 ? -8.773 -11.961 -3.781 1 98.38 29 ALA B C 1
ATOM 614 O O . ALA B 1 29 ? -8.531 -13.008 -4.379 1 98.38 29 ALA B O 1
ATOM 615 N N . GLY B 1 30 ? -8.75 -11.812 -2.52 1 97.88 30 GLY B N 1
ATOM 616 C CA . GLY B 1 30 ? -8.508 -12.969 -1.671 1 97.88 30 GLY B CA 1
ATOM 617 C C . GLY B 1 30 ? -7.051 -13.125 -1.28 1 97.88 30 GLY B C 1
ATOM 618 O O . GLY B 1 30 ? -6.734 -13.82 -0.312 1 97.88 30 GLY B O 1
ATOM 619 N N . ASP B 1 31 ? -6.109 -12.586 -2.014 1 97.69 31 ASP B N 1
ATOM 620 C CA . ASP B 1 31 ? -4.695 -12.609 -1.658 1 97.69 31 ASP B CA 1
ATOM 621 C C . ASP B 1 31 ? -4.406 -11.68 -0.478 1 97.69 31 ASP B C 1
ATOM 623 O O . ASP B 1 31 ? -5.266 -10.898 -0.077 1 97.69 31 ASP B O 1
ATOM 627 N N . ARG B 1 32 ? -3.213 -11.867 0.101 1 97.94 32 ARG B N 1
ATOM 628 C CA . ARG B 1 32 ? -2.783 -10.992 1.186 1 97.94 32 ARG B CA 1
ATOM 629 C C . ARG B 1 32 ? -1.495 -10.258 0.821 1 97.94 32 ARG B C 1
ATOM 631 O O . ARG B 1 32 ? -0.632 -10.812 0.138 1 97.94 32 ARG B O 1
ATOM 638 N N . VAL B 1 33 ? -1.482 -9.062 1.282 1 98.25 33 VAL B N 1
ATOM 639 C CA . VAL B 1 33 ? -0.252 -8.289 1.149 1 98.25 33 VAL B CA 1
ATOM 640 C C . VAL B 1 33 ? 0.318 -7.984 2.533 1 98.25 33 VAL B C 1
ATOM 642 O O . VAL B 1 33 ? -0.431 -7.82 3.498 1 98.25 33 VAL B O 1
ATOM 645 N N . GLU B 1 34 ? 1.658 -7.941 2.6 1 97.88 34 GLU B N 1
ATOM 646 C CA . GLU B 1 34 ? 2.383 -7.602 3.818 1 97.88 34 GLU B CA 1
ATOM 647 C C . GLU B 1 34 ? 3.045 -6.23 3.701 1 97.88 34 GLU B C 1
ATOM 649 O O . GLU B 1 34 ? 3.625 -5.902 2.662 1 97.88 34 GLU B O 1
ATOM 654 N N . TRP B 1 35 ? 2.951 -5.473 4.754 1 98.44 35 TRP B N 1
ATOM 655 C CA . TRP B 1 35 ? 3.541 -4.145 4.867 1 98.44 35 TRP B CA 1
ATOM 656 C C . TRP B 1 35 ? 4.848 -4.195 5.652 1 98.44 35 TRP B C 1
ATOM 658 O O . TRP B 1 35 ? 4.887 -4.703 6.777 1 98.44 35 TRP B O 1
ATOM 668 N N . HIS B 1 36 ? 5.922 -3.666 5.023 1 97.69 36 HIS B N 1
ATOM 669 C CA . HIS B 1 36 ? 7.242 -3.664 5.641 1 97.69 36 HIS B CA 1
ATOM 670 C C . HIS B 1 36 ? 7.816 -2.252 5.711 1 97.69 36 HIS B C 1
ATOM 672 O O . HIS B 1 36 ? 7.512 -1.412 4.859 1 97.69 36 HIS B O 1
ATOM 678 N N . VAL B 1 37 ? 8.641 -1.971 6.762 1 96.31 37 VAL B N 1
ATOM 679 C CA . VAL B 1 37 ? 9.523 -0.812 6.75 1 96.31 37 VAL B CA 1
ATOM 680 C C . VAL B 1 37 ? 10.922 -1.237 6.316 1 96.31 37 VAL B C 1
ATOM 682 O O . VAL B 1 37 ? 11.539 -2.1 6.949 1 96.31 37 VAL B O 1
ATOM 685 N N . GLU B 1 38 ? 11.367 -0.753 5.25 1 94.12 38 GLU B N 1
ATOM 686 C CA . GLU B 1 38 ? 12.711 -1.029 4.738 1 94.12 38 GLU B CA 1
ATOM 687 C C . GLU B 1 38 ? 13.422 0.257 4.324 1 94.12 38 GLU B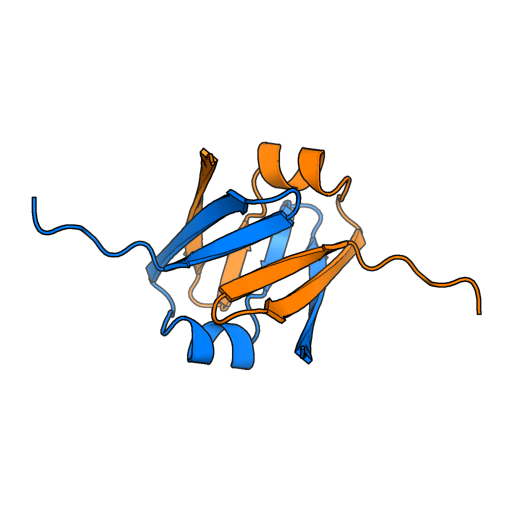 C 1
ATOM 689 O O . GLU B 1 38 ? 12.938 0.987 3.459 1 94.12 38 GLU B O 1
ATOM 694 N N . ASP B 1 39 ? 14.586 0.501 4.934 1 91.5 39 ASP B N 1
ATOM 695 C CA . ASP B 1 39 ? 15.422 1.647 4.594 1 91.5 39 ASP B CA 1
ATOM 6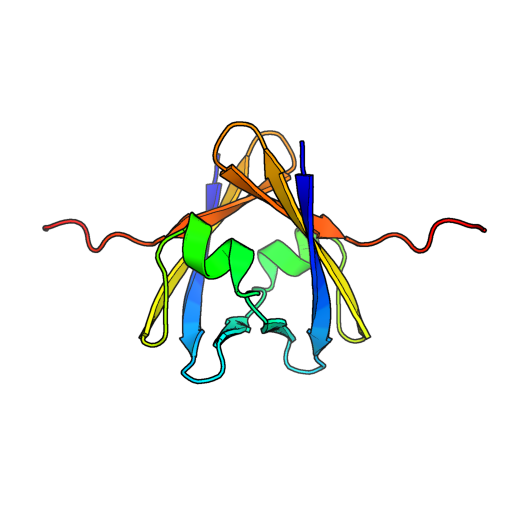96 C C . ASP B 1 39 ? 14.617 2.943 4.617 1 91.5 39 ASP B C 1
ATOM 698 O O . ASP B 1 39 ? 14.68 3.738 3.678 1 91.5 39 ASP B O 1
ATOM 702 N N . GLY B 1 40 ? 13.688 3.068 5.551 1 92.88 40 GLY B N 1
ATOM 703 C CA . GLY B 1 40 ? 12.922 4.289 5.746 1 92.88 40 GLY B CA 1
ATOM 704 C C . GLY B 1 40 ? 11.727 4.398 4.816 1 92.88 40 GLY B C 1
ATOM 705 O O . GLY B 1 40 ? 11.148 5.48 4.66 1 92.88 40 GLY B O 1
ATOM 706 N N . ASN B 1 41 ? 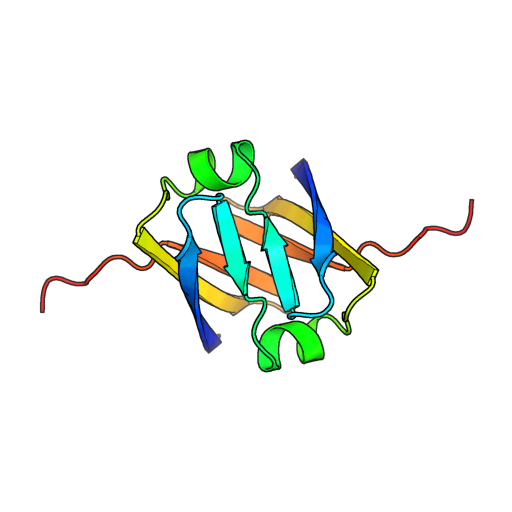11.422 3.316 4.168 1 95.75 41 ASN B N 1
ATOM 707 C CA . ASN B 1 41 ? 10.297 3.305 3.242 1 95.75 41 ASN B CA 1
ATOM 708 C C . ASN B 1 41 ? 9.273 2.236 3.619 1 95.75 41 ASN B C 1
ATOM 710 O O . ASN B 1 41 ? 9.602 1.266 4.301 1 95.75 41 ASN B O 1
ATOM 714 N N . ILE B 1 42 ? 8.039 2.518 3.238 1 98.06 42 ILE B N 1
ATOM 715 C CA . ILE B 1 42 ? 7.031 1.464 3.293 1 98.06 42 ILE B CA 1
ATOM 716 C C . ILE B 1 42 ? 7.086 0.633 2.014 1 98.06 42 ILE B C 1
ATOM 718 O O . ILE B 1 42 ? 6.934 1.167 0.912 1 98.06 42 ILE B O 1
ATOM 722 N N . VAL B 1 43 ? 7.301 -0.686 2.197 1 98.06 43 VAL B N 1
ATOM 723 C CA . VAL B 1 43 ? 7.352 -1.64 1.094 1 98.06 43 VAL B CA 1
ATOM 724 C C . VAL B 1 43 ? 6.199 -2.633 1.213 1 98.06 43 VAL B C 1
ATOM 726 O O . VAL B 1 43 ? 5.91 -3.131 2.303 1 98.06 43 VAL B O 1
ATOM 729 N N . VAL B 1 44 ? 5.484 -2.877 0.139 1 98.38 44 VAL B N 1
ATOM 730 C CA . VAL B 1 44 ? 4.379 -3.83 0.108 1 98.38 44 VAL B CA 1
ATOM 731 C C . VAL B 1 44 ? 4.777 -5.055 -0.711 1 98.38 44 VAL B C 1
ATOM 733 O O . VAL B 1 44 ? 5.328 -4.926 -1.806 1 98.38 44 VAL B O 1
ATOM 736 N N . ARG B 1 45 ? 4.516 -6.297 -0.16 1 97.12 45 ARG B N 1
ATOM 737 C CA . ARG B 1 45 ? 4.816 -7.555 -0.834 1 97.12 45 ARG B CA 1
ATOM 738 C C . ARG B 1 45 ? 3.623 -8.5 -0.781 1 97.12 45 ARG B C 1
ATOM 740 O O . ARG B 1 45 ? 2.822 -8.445 0.155 1 97.12 45 ARG B O 1
ATOM 747 N N . LYS B 1 46 ? 3.631 -9.352 -1.809 1 97.56 46 LYS B N 1
ATOM 748 C CA . LYS B 1 46 ? 2.654 -10.438 -1.75 1 97.56 46 LYS B CA 1
ATOM 749 C C . LYS B 1 46 ? 3.031 -11.461 -0.684 1 97.56 46 LYS B C 1
ATOM 751 O O . LYS B 1 46 ? 4.195 -11.852 -0.581 1 97.56 46 LYS B O 1
ATOM 756 N N . VAL B 1 47 ? 1.978 -11.758 0.238 1 95.88 47 VAL B N 1
ATOM 757 C CA . VAL B 1 47 ? 2.176 -12.867 1.164 1 95.88 47 VAL B CA 1
ATOM 758 C C . VAL B 1 47 ? 2.137 -14.188 0.402 1 95.88 47 VAL B C 1
ATOM 760 O O . VAL B 1 47 ? 1.192 -14.453 -0.345 1 95.88 47 VAL B O 1
ATOM 763 N N . VAL B 1 48 ? 3.199 -14.828 0.399 1 88.12 48 VAL B N 1
ATOM 764 C CA . VAL B 1 48 ? 3.242 -16.141 -0.219 1 88.12 48 VAL B CA 1
ATOM 765 C C . VAL B 1 48 ? 3.125 -17.219 0.856 1 88.12 48 VAL B C 1
ATOM 767 O O . VAL B 1 48 ? 3.852 -17.203 1.852 1 88.12 48 VAL B O 1
ATOM 770 N N . ALA B 1 49 ? 1.806 -17.812 1.086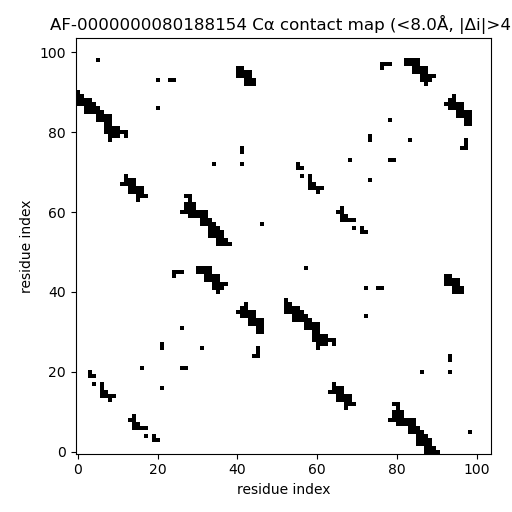 1 70.5 49 ALA B N 1
ATOM 771 C CA . ALA B 1 49 ? 1.641 -18.922 2.018 1 70.5 49 ALA B CA 1
ATOM 772 C C . ALA B 1 49 ? 2.854 -19.844 1.989 1 70.5 49 ALA B C 1
ATOM 774 O O . ALA B 1 49 ? 3.281 -20.281 0.919 1 70.5 49 ALA B O 1
ATOM 775 N N . GLY B 1 50 ? 3.902 -19.469 2.619 1 55.78 50 GLY B N 1
ATOM 776 C CA . GLY B 1 50 ? 4.875 -20.531 2.762 1 55.78 50 GLY B CA 1
ATOM 777 C C . GLY B 1 50 ? 4.238 -21.891 3.055 1 55.78 50 GLY B C 1
ATOM 778 O O . GLY B 1 50 ? 3.111 -21.953 3.551 1 55.78 50 GLY B O 1
ATOM 779 N N . ASP B 1 51 ? 4.668 -22.922 2.195 1 40.75 51 ASP B N 1
ATOM 780 C CA . ASP B 1 51 ? 4.547 -24.344 2.477 1 40.75 51 ASP B CA 1
ATOM 781 C C . ASP B 1 51 ? 4.812 -24.641 3.951 1 40.75 51 ASP B C 1
ATOM 783 O O . ASP B 1 51 ? 5.91 -24.391 4.449 1 40.75 51 ASP B O 1
ATOM 787 N N . ASP B 1 52 ? 4.152 -24.109 5.078 1 30.44 52 ASP B N 1
ATOM 788 C CA . ASP B 1 52 ? 4.352 -25.156 6.078 1 30.44 52 ASP B CA 1
ATOM 789 C C . ASP B 1 52 ? 4.285 -26.547 5.441 1 30.44 52 ASP B C 1
ATOM 791 O O . ASP B 1 52 ? 3.48 -26.781 4.539 1 30.44 52 ASP B O 1
#

Solvent-accessible surface area (backbone atoms only — not comparable to full-atom values): 5966 Å² total; per-residue (Å²): 128,40,80,72,49,71,38,55,26,35,87,84,36,32,31,62,55,50,66,70,56,27,62,71,55,68,56,52,61,75,35,38,38,31,37,28,45,50,95,91,32,41,35,53,43,63,57,69,83,65,81,121,126,38,81,72,50,71,38,55,28,34,86,86,37,31,30,60,54,51,67,70,56,26,62,71,56,68,54,52,59,75,36,39,37,32,37,28,46,49,98,92,33,41,34,54,43,64,57,67,82,66,81,121

Radius of gyration: 12.97 Å; Cα contacts (8 Å, |Δi|>4): 228; chains: 2; bounding box: 28×50×24 Å

InterPro domains:
  IPR007159 SpoVT-AbrB domain [PF04014] (8-49)
  IPR007159 SpoVT-AbrB domain [SM00966] (7-52)
  IPR007159 SpoVT-AbrB domain [TIGR01439] (7-47)
  IPR037914 SpoVT-AbrB domain superfamily [SSF89447] (6-47)

Sequence (104 aa):
MGTLADTKVSEKNLTTIPKPVRNFLDVGAGDRVEWHVEDGNIVVRKVVAGDDMGTLADTKVSEKNLTTIPKPVRNFLDVGAGDRVEWHVEDGNIVVRKVVAGDD